Protein AF-A0A9D5H3A1-F1 (afdb_monomer)

Sequence (151 aa):
MAQSARVLLLFPLLLLAASSLTSAAAFNRSSFPPDFIFGAGSAAYQYEAGSLAGGINKKGVEFYNNLINELLAHGMKPFITLFHFDTPQGLENKYGGFLSPNIVDDYRDFAEAQQKGSIGITLATNWFKPFTNSKADLLAQQRSLDFMFGW

Solvent-accessible surface area (backbone atoms only — not comparable to full-atom values): 10325 Å² total; per-residue (Å²): 138,82,88,79,87,90,82,89,86,77,75,77,70,70,73,71,70,78,72,81,73,84,71,71,80,81,78,53,78,84,76,46,64,97,82,64,84,85,87,87,89,87,82,74,80,63,87,45,52,65,37,79,91,69,52,82,62,63,69,59,53,48,50,53,52,52,51,52,52,51,37,50,76,71,72,43,84,87,82,89,77,94,76,71,90,45,72,26,56,40,38,37,74,72,61,49,31,87,81,30,78,66,43,58,57,46,49,44,68,72,64,70,65,95,71,97,75,90,86,87,82,92,81,71,71,79,91,72,73,48,90,53,93,46,70,66,32,47,52,50,31,49,50,54,44,40,69,53,65,67,107

Mean predicted aligned error: 10.76 Å

Foldseek 3Di:
DDDDDDDDDPPPPVVVPPPPDPPVPPDDCVNDPVPDDDDDDDDDADAALLACVSPDDVVVVVVVVVVCVVCVVVVHDDDDDLDDPRFHVNCCVVPNAPVDPVNVVSSCVSVPDDDPDDDDDDADADQDDFPDPDPVSVVVSVVSCCVRPVD

Nearest PDB structures (foldseek):
  3u57-assembly1_A  TM=9.705E-01  e=2.091E-05  Rauvolfia serpentina
  2jf7-assembly1_B  TM=9.605E-01  e=3.507E-05  Rauvolfia serpentina
  2jf7-assembly1_A  TM=9.487E-01  e=3.288E-05  Rauvolfia serpentina
  1v02-assembly3_E  TM=9.949E-01  e=4.090E-04  Sorghum bicolor

Secondary structure (DSSP, 8-state):
--------SSSSSSSSSS----------GGGS-TT------------S--SGGG---HHHHHHHHHHHHHHHHTT------S-SS---HHHHHHH-GGGSTTHHHHHHHHH----SS----------PPPSSSSHHHHHHHHHHHHHHH--

pLDDT: mean 84.8, std 17.19, range [40.38, 98.5]

Structure (mmCIF, N/CA/C/O backbone):
data_AF-A0A9D5H3A1-F1
#
_entry.id   AF-A0A9D5H3A1-F1
#
loop_
_atom_site.group_PDB
_atom_site.id
_atom_site.type_symbol
_atom_site.label_atom_id
_atom_site.label_alt_id
_atom_site.label_comp_id
_atom_site.label_asym_id
_atom_site.label_entity_id
_atom_site.label_seq_id
_atom_site.pdbx_PDB_ins_code
_atom_site.Cartn_x
_atom_site.Cartn_y
_atom_site.Cartn_z
_atom_site.occupancy
_atom_site.B_iso_or_equiv
_atom_site.auth_seq_id
_atom_site.auth_comp_id
_atom_site.auth_asym_id
_atom_site.auth_atom_id
_atom_site.pdbx_PDB_model_num
ATOM 1 N N . MET A 1 1 ? 79.576 24.774 -30.744 1.00 41.47 1 MET A N 1
ATOM 2 C CA . MET A 1 1 ? 79.506 25.685 -29.580 1.00 41.47 1 MET A CA 1
ATOM 3 C C . MET A 1 1 ? 78.190 26.450 -29.646 1.00 41.47 1 MET A C 1
ATOM 5 O O . MET A 1 1 ? 77.832 26.865 -30.737 1.00 41.47 1 MET A O 1
ATOM 9 N N . ALA A 1 2 ? 77.530 26.600 -28.492 1.00 40.38 2 ALA A N 1
ATOM 10 C CA . ALA A 1 2 ? 76.310 27.371 -28.201 1.00 40.38 2 ALA A CA 1
ATOM 11 C C . ALA A 1 2 ? 74.940 26.757 -28.581 1.00 40.38 2 ALA A C 1
ATOM 13 O O . ALA A 1 2 ? 74.382 26.984 -29.650 1.00 40.38 2 ALA A O 1
ATOM 14 N N . GLN A 1 3 ? 74.384 26.026 -27.606 1.00 47.56 3 GLN A N 1
ATOM 15 C CA . GLN A 1 3 ? 72.948 25.899 -27.341 1.00 47.56 3 GLN A CA 1
ATOM 16 C C . GLN A 1 3 ? 72.361 27.278 -26.985 1.00 47.56 3 GLN A C 1
ATOM 18 O O . GLN A 1 3 ? 72.994 28.031 -26.250 1.00 47.56 3 GLN A O 1
ATOM 23 N N . SER A 1 4 ? 71.140 27.587 -27.428 1.00 42.12 4 SER A N 1
ATOM 24 C CA . SER A 1 4 ? 70.350 28.690 -26.865 1.00 42.12 4 SER A CA 1
ATOM 25 C C . SER A 1 4 ? 68.848 28.402 -26.957 1.00 42.12 4 SER A C 1
ATOM 27 O O . SER A 1 4 ? 68.243 28.428 -28.026 1.00 42.12 4 SER A O 1
ATOM 29 N N . ALA A 1 5 ? 68.305 28.045 -25.791 1.00 49.78 5 ALA A N 1
ATOM 30 C CA . ALA A 1 5 ? 66.979 28.360 -25.262 1.00 49.78 5 ALA A CA 1
ATOM 31 C C . ALA A 1 5 ? 65.778 28.392 -26.231 1.00 49.78 5 ALA A C 1
ATOM 33 O O . ALA A 1 5 ? 65.372 29.440 -26.728 1.00 49.78 5 ALA A O 1
ATOM 34 N N . ARG A 1 6 ? 65.093 27.248 -26.359 1.00 51.31 6 ARG A N 1
ATOM 35 C CA . ARG A 1 6 ? 63.665 27.186 -26.729 1.00 51.31 6 ARG A CA 1
ATOM 36 C C . ARG A 1 6 ? 62.904 26.187 -25.857 1.00 51.31 6 ARG A C 1
ATOM 38 O O . ARG A 1 6 ? 62.237 25.288 -26.349 1.00 51.31 6 ARG A O 1
ATOM 45 N N . VAL A 1 7 ? 63.020 26.336 -24.544 1.00 52.09 7 VAL A N 1
ATOM 46 C CA . VAL A 1 7 ? 62.187 25.618 -23.574 1.00 52.09 7 VAL A CA 1
ATOM 47 C C . VAL A 1 7 ? 61.807 26.637 -22.519 1.00 52.09 7 VAL A C 1
ATOM 49 O O . VAL A 1 7 ? 62.689 26.989 -21.755 1.00 52.09 7 VAL A O 1
ATOM 52 N N . LEU A 1 8 ? 60.573 27.162 -22.538 1.00 52.06 8 LEU A N 1
ATOM 53 C CA . LEU A 1 8 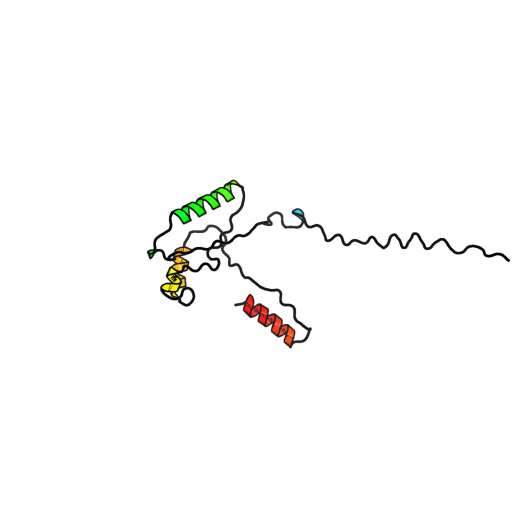? 59.855 27.757 -21.386 1.00 52.06 8 LEU A CA 1
ATOM 54 C C . LEU A 1 8 ? 58.637 28.598 -21.825 1.00 52.06 8 LEU A C 1
ATOM 56 O O . LEU A 1 8 ? 58.549 29.758 -21.468 1.00 52.06 8 LEU A O 1
ATOM 60 N N . LEU A 1 9 ? 57.671 28.054 -22.581 1.00 48.78 9 LEU A N 1
ATOM 61 C CA . LEU A 1 9 ? 56.340 28.699 -22.715 1.00 48.78 9 LEU A CA 1
ATOM 62 C C . LEU A 1 9 ? 55.172 27.708 -22.920 1.00 48.78 9 LEU A C 1
ATOM 64 O O . LEU A 1 9 ? 54.147 28.066 -23.487 1.00 48.78 9 LEU A O 1
ATOM 68 N N . LEU A 1 10 ? 55.280 26.458 -22.456 1.00 48.91 10 LEU A N 1
ATOM 69 C CA . LEU A 1 10 ? 54.174 25.484 -22.564 1.00 48.91 10 LEU A CA 1
ATOM 70 C C . LEU A 1 10 ? 53.744 24.858 -21.231 1.00 48.91 10 LEU A C 1
ATOM 72 O O . LEU A 1 10 ? 52.986 23.896 -21.231 1.00 48.91 10 LEU A O 1
ATOM 76 N N . PHE A 1 11 ? 54.184 25.407 -20.094 1.00 50.88 11 PHE A N 1
ATOM 77 C CA . PHE A 1 11 ? 53.899 24.821 -18.778 1.00 50.88 11 PHE A CA 1
ATOM 78 C C . PHE A 1 11 ? 52.868 25.524 -17.868 1.00 50.88 11 PHE A C 1
ATOM 80 O O . PHE A 1 11 ? 52.494 24.890 -16.886 1.00 50.88 11 PHE A O 1
ATOM 87 N N . PRO A 1 12 ? 52.310 26.728 -18.142 1.00 48.12 12 PRO A N 1
ATOM 88 C CA . PRO A 1 12 ? 51.196 27.219 -17.325 1.00 48.12 12 PRO A CA 1
ATOM 89 C C . PRO A 1 12 ? 49.806 26.909 -17.906 1.00 48.12 12 PRO A C 1
ATOM 91 O O . PRO A 1 12 ? 48.822 27.055 -17.190 1.00 48.12 12 PRO A O 1
ATOM 94 N N . LEU A 1 13 ? 49.679 26.446 -19.159 1.00 46.59 13 LEU A N 1
ATOM 95 C CA . LEU A 1 13 ? 48.352 26.224 -19.761 1.00 46.59 13 LEU A CA 1
ATOM 96 C C . LEU A 1 13 ? 47.760 24.832 -19.481 1.00 46.59 13 LEU A C 1
ATOM 98 O O . LEU A 1 13 ? 46.548 24.657 -19.563 1.00 46.59 13 LEU A O 1
ATOM 102 N N . LEU A 1 14 ? 48.584 23.850 -19.098 1.00 44.91 14 LEU A N 1
ATOM 103 C CA . LEU A 1 14 ? 48.113 22.486 -18.821 1.00 44.91 14 LEU A CA 1
ATOM 104 C C . LEU A 1 14 ? 47.640 22.280 -17.369 1.00 44.91 14 LEU A C 1
ATOM 106 O O . LEU A 1 14 ? 47.006 21.272 -17.078 1.00 44.91 14 LEU A O 1
ATOM 110 N N . LEU A 1 15 ? 47.899 23.234 -16.465 1.00 45.19 15 LEU A N 1
ATOM 111 C CA . LEU A 1 15 ? 47.429 23.162 -15.074 1.00 45.19 15 LEU A CA 1
ATOM 112 C C . LEU A 1 15 ? 46.060 23.831 -14.852 1.00 45.19 15 LEU A C 1
ATOM 114 O O . LEU A 1 15 ? 45.471 23.667 -13.789 1.00 45.19 15 LEU A O 1
ATOM 118 N N . LEU A 1 16 ? 45.533 24.550 -15.851 1.00 47.12 16 LEU A N 1
ATOM 119 C CA . LEU A 1 16 ? 44.219 25.206 -15.779 1.00 47.12 16 LEU A CA 1
ATOM 120 C C . LEU A 1 16 ? 43.082 24.350 -16.373 1.00 47.12 16 LEU A C 1
ATOM 122 O O . LEU A 1 16 ? 41.913 24.694 -16.235 1.00 47.12 16 LEU A O 1
ATOM 126 N N . ALA A 1 17 ? 43.405 23.219 -17.010 1.00 49.12 17 ALA A N 1
ATOM 127 C CA . ALA A 1 17 ? 42.427 22.332 -17.646 1.00 49.12 17 ALA A CA 1
ATOM 128 C C . ALA A 1 17 ? 41.978 21.148 -16.763 1.00 49.12 17 ALA A C 1
ATOM 130 O O . ALA A 1 17 ? 41.145 20.357 -17.194 1.00 49.12 17 ALA A O 1
ATOM 131 N N . ALA A 1 18 ? 42.494 21.020 -15.534 1.00 50.97 18 ALA A N 1
ATOM 132 C CA . ALA A 1 18 ? 42.190 19.894 -14.639 1.00 50.97 18 ALA A CA 1
ATOM 133 C C . ALA A 1 18 ? 41.130 20.202 -13.559 1.00 50.97 18 ALA A C 1
ATOM 135 O O . ALA A 1 18 ? 40.896 19.381 -12.677 1.00 50.97 18 ALA A O 1
ATOM 136 N N . SER A 1 19 ? 40.473 21.363 -13.614 1.00 51.16 19 SER A N 1
ATOM 137 C CA . SER A 1 19 ? 39.440 21.773 -12.648 1.00 51.16 19 SER A CA 1
ATOM 138 C C . SER A 1 19 ? 38.070 22.031 -13.287 1.00 51.16 19 SER A C 1
ATOM 140 O O . SER A 1 19 ? 37.258 22.786 -12.754 1.00 51.16 19 SER A O 1
ATOM 142 N N . SER A 1 20 ? 37.761 21.372 -14.409 1.00 49.81 20 SER A N 1
ATOM 143 C CA . SER A 1 20 ? 36.379 21.273 -14.891 1.00 49.81 20 SER A CA 1
ATOM 144 C C . SER A 1 20 ? 35.621 20.211 -14.086 1.00 49.81 20 SER A C 1
ATOM 146 O O . SER A 1 20 ? 35.599 19.030 -14.408 1.00 49.81 20 SER A O 1
ATOM 148 N N . LEU A 1 21 ? 35.056 20.694 -12.977 1.00 54.31 21 LEU A N 1
ATOM 149 C CA . LEU A 1 21 ? 33.827 20.272 -12.305 1.00 54.31 21 LEU A CA 1
ATOM 150 C C . LEU A 1 21 ? 33.341 18.831 -12.554 1.00 54.31 21 LEU A C 1
ATOM 152 O O . LEU A 1 21 ? 32.637 18.549 -13.517 1.00 54.31 21 LEU A O 1
ATOM 156 N N . THR A 1 22 ? 33.489 17.990 -11.534 1.00 52.38 22 THR A N 1
ATOM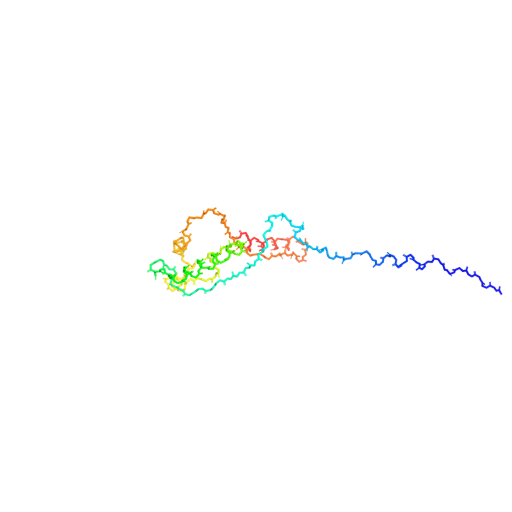 157 C CA . THR A 1 22 ? 32.380 17.122 -11.111 1.00 52.38 22 THR A CA 1
ATOM 158 C C . THR A 1 22 ? 32.039 17.438 -9.659 1.00 52.38 22 THR A C 1
ATOM 160 O O . THR A 1 22 ? 32.230 16.640 -8.749 1.00 52.38 22 THR A O 1
ATOM 163 N N . SER A 1 23 ? 31.519 18.646 -9.421 1.00 60.16 23 SER A N 1
ATOM 164 C CA . SER A 1 23 ? 30.615 18.798 -8.284 1.00 60.16 23 SER A CA 1
ATOM 165 C C . SER A 1 23 ? 29.363 18.029 -8.684 1.00 60.16 23 SER A C 1
ATOM 167 O O . SER A 1 23 ? 28.641 18.469 -9.581 1.00 60.16 23 SER A O 1
ATOM 169 N N . ALA A 1 24 ? 29.148 16.839 -8.115 1.00 64.19 24 ALA A N 1
ATOM 170 C CA . ALA A 1 24 ? 27.816 16.253 -8.130 1.00 64.19 24 ALA A CA 1
ATOM 171 C C . ALA A 1 24 ? 26.893 17.354 -7.608 1.00 64.19 24 ALA A C 1
ATOM 173 O O . ALA A 1 24 ? 27.126 17.839 -6.501 1.00 64.19 24 ALA A O 1
ATOM 174 N N . ALA A 1 25 ? 25.968 17.839 -8.442 1.00 67.38 25 ALA A N 1
ATOM 175 C CA . ALA A 1 25 ? 25.145 18.989 -8.099 1.00 67.38 25 ALA A CA 1
ATOM 176 C C . ALA A 1 25 ? 24.564 18.761 -6.700 1.00 67.38 25 ALA A C 1
ATOM 178 O O . ALA A 1 25 ? 23.810 17.814 -6.483 1.00 67.38 25 ALA A O 1
ATOM 179 N N . ALA A 1 26 ? 25.004 19.565 -5.731 1.00 80.75 26 ALA A N 1
ATOM 180 C CA . ALA A 1 26 ? 24.569 19.417 -4.356 1.00 80.75 26 ALA A CA 1
ATOM 181 C C . ALA A 1 26 ? 23.106 19.860 -4.300 1.00 80.75 26 ALA A C 1
ATOM 183 O O . ALA A 1 26 ? 22.805 21.055 -4.266 1.00 80.75 26 ALA A O 1
ATOM 184 N N . PHE A 1 27 ? 22.195 18.893 -4.370 1.00 89.56 27 PHE A N 1
ATOM 185 C CA . PHE A 1 27 ? 20.769 19.156 -4.268 1.00 89.56 27 PHE A CA 1
ATOM 186 C C . PHE A 1 27 ? 20.440 19.676 -2.869 1.00 89.56 27 PHE A C 1
ATOM 188 O O . PHE A 1 27 ? 20.960 19.192 -1.863 1.00 89.56 27 PHE A O 1
ATOM 195 N N . ASN A 1 28 ? 19.559 20.668 -2.802 1.00 92.25 28 ASN A N 1
ATOM 196 C CA . ASN A 1 28 ? 19.052 21.217 -1.550 1.00 92.25 28 ASN A CA 1
ATOM 197 C C . ASN A 1 28 ? 17.536 21.466 -1.664 1.00 92.25 28 ASN A C 1
ATOM 199 O O . ASN A 1 28 ? 16.929 21.151 -2.685 1.00 92.25 28 ASN A O 1
ATOM 203 N N . ARG A 1 29 ? 16.900 22.019 -0.622 1.00 93.44 29 ARG A N 1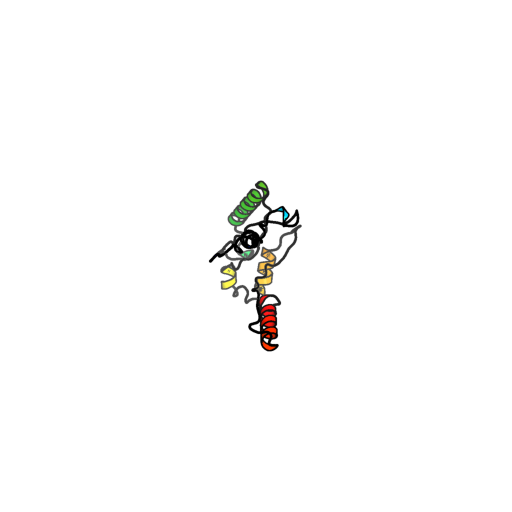
ATOM 204 C CA . ARG A 1 29 ? 15.439 22.231 -0.597 1.00 93.44 29 ARG A CA 1
ATOM 205 C C . ARG A 1 29 ? 14.921 23.092 -1.759 1.00 93.44 29 ARG A C 1
ATOM 207 O O . ARG A 1 29 ? 13.815 22.838 -2.213 1.00 93.44 29 ARG A O 1
ATOM 214 N N . SER A 1 30 ? 15.699 24.053 -2.268 1.00 95.25 30 SER A N 1
ATOM 215 C CA . SER A 1 30 ? 15.300 24.888 -3.413 1.00 95.25 30 SER A CA 1
ATOM 216 C C . SER A 1 30 ? 15.430 24.186 -4.766 1.00 95.25 30 SER A C 1
ATOM 218 O O . SER A 1 30 ? 14.969 24.713 -5.774 1.00 95.25 30 SER A O 1
ATOM 220 N N . SER A 1 31 ? 16.033 22.993 -4.805 1.00 95.94 31 SER A N 1
ATOM 221 C CA . SER A 1 31 ? 16.082 22.149 -6.004 1.00 95.94 31 SER A CA 1
ATOM 222 C C . SER A 1 31 ? 14.756 21.431 -6.291 1.00 95.94 31 SER A C 1
ATOM 224 O O . SER A 1 31 ? 14.632 20.798 -7.335 1.00 95.94 31 SER A O 1
ATOM 226 N N . PHE A 1 32 ? 13.781 21.513 -5.382 1.00 96.56 32 PHE A N 1
ATOM 227 C CA . PHE A 1 32 ? 12.474 20.867 -5.484 1.00 96.56 32 PHE A CA 1
ATOM 228 C C . PHE A 1 32 ? 11.354 21.922 -5.492 1.00 96.56 32 PHE A C 1
ATOM 230 O O . PHE A 1 32 ? 11.583 23.051 -5.046 1.00 96.56 32 PHE A O 1
ATOM 237 N N . PRO A 1 33 ? 10.141 21.585 -5.977 1.00 97.69 33 PRO A N 1
ATOM 238 C CA . PRO A 1 33 ? 8.977 22.459 -5.852 1.00 97.69 33 PRO A CA 1
ATOM 239 C C . PRO A 1 33 ? 8.756 22.936 -4.401 1.00 97.69 33 PRO A C 1
ATOM 241 O O . PRO A 1 33 ? 9.038 22.173 -3.472 1.00 97.69 33 PRO A O 1
ATOM 244 N N . PRO A 1 34 ? 8.246 24.163 -4.171 1.00 95.62 34 PRO A N 1
ATOM 245 C CA . PRO A 1 34 ? 8.077 24.720 -2.821 1.00 95.62 34 PRO A CA 1
ATOM 246 C C . PRO A 1 34 ? 7.221 23.873 -1.868 1.00 95.62 34 PRO A C 1
ATOM 248 O O . PRO A 1 34 ? 7.371 23.966 -0.653 1.00 95.62 34 PRO A O 1
ATOM 251 N N . ASP A 1 35 ? 6.327 23.055 -2.415 1.00 94.38 35 ASP A N 1
ATOM 252 C CA . ASP A 1 35 ? 5.399 22.163 -1.722 1.00 94.38 35 ASP A CA 1
ATOM 253 C C . ASP A 1 35 ? 5.870 20.697 -1.687 1.00 94.38 35 ASP A C 1
ATOM 255 O O . ASP A 1 35 ? 5.122 19.812 -1.266 1.00 94.38 35 ASP A O 1
ATOM 259 N N . PHE A 1 36 ? 7.112 20.421 -2.101 1.00 96.38 36 PHE A N 1
ATOM 260 C CA . PHE A 1 36 ? 7.665 19.072 -2.093 1.00 96.38 36 PHE A CA 1
ATOM 261 C C . PHE A 1 36 ? 7.714 18.495 -0.672 1.00 96.38 36 PHE A C 1
ATOM 263 O O . PHE A 1 36 ? 8.310 19.062 0.251 1.00 96.38 36 PHE A O 1
ATOM 270 N N . ILE A 1 37 ? 7.120 17.314 -0.508 1.00 94.62 37 ILE A N 1
ATOM 271 C CA . ILE A 1 37 ? 7.029 16.628 0.778 1.00 94.62 37 ILE A CA 1
ATOM 272 C C . ILE A 1 37 ? 8.249 15.724 0.953 1.00 94.62 37 ILE A C 1
ATOM 274 O O . ILE A 1 37 ? 8.420 14.736 0.244 1.00 94.62 37 ILE A O 1
ATOM 278 N N . PHE A 1 38 ? 9.078 16.046 1.943 1.00 95.88 38 PHE A N 1
ATOM 279 C CA . PHE A 1 38 ? 10.120 15.151 2.443 1.00 95.88 38 PHE A CA 1
ATOM 280 C C . PHE A 1 38 ? 9.561 14.369 3.629 1.00 95.88 38 PHE A C 1
ATOM 282 O O . PHE A 1 38 ? 9.016 14.974 4.551 1.00 95.88 38 PHE A O 1
ATOM 289 N N . GLY A 1 39 ? 9.709 13.046 3.623 1.00 94.69 39 GLY A N 1
ATOM 290 C CA . GLY A 1 39 ? 9.146 12.186 4.660 1.00 94.69 39 GLY A CA 1
ATOM 291 C C . GLY A 1 39 ? 10.002 10.964 4.961 1.00 94.69 39 GLY A C 1
ATOM 292 O O . GLY A 1 39 ? 11.025 10.723 4.321 1.00 94.69 39 GLY A O 1
ATOM 293 N N . ALA A 1 40 ? 9.550 10.196 5.944 1.00 94.31 40 ALA A N 1
ATOM 294 C CA . ALA A 1 40 ? 10.064 8.882 6.302 1.00 94.31 40 ALA A CA 1
ATOM 295 C C . ALA A 1 40 ? 8.889 7.896 6.366 1.00 94.31 40 ALA A C 1
ATOM 297 O O . ALA A 1 40 ? 7.759 8.305 6.634 1.00 94.31 40 ALA A O 1
ATOM 298 N N . GLY A 1 41 ? 9.154 6.616 6.106 1.00 90.31 41 GLY A N 1
ATOM 299 C CA . GLY A 1 41 ? 8.151 5.552 6.139 1.00 90.31 41 GLY A CA 1
ATOM 300 C C . GLY A 1 41 ? 8.456 4.515 7.216 1.00 90.31 41 GLY A C 1
ATOM 301 O O . GLY A 1 41 ? 9.618 4.208 7.478 1.00 90.31 41 GLY A O 1
ATOM 302 N N . SER A 1 42 ? 7.406 3.965 7.814 1.00 91.25 42 SER A N 1
ATOM 303 C CA . SER A 1 42 ? 7.452 2.800 8.698 1.00 91.25 42 SER A CA 1
ATOM 304 C C . SER A 1 42 ? 6.273 1.872 8.385 1.00 91.25 42 SER A C 1
ATOM 306 O O . SER A 1 42 ? 5.372 2.233 7.626 1.00 91.25 42 SER A O 1
ATOM 308 N N . ALA A 1 43 ? 6.298 0.665 8.944 1.00 86.62 43 ALA A N 1
ATOM 309 C CA . ALA A 1 43 ? 5.248 -0.334 8.787 1.00 86.62 43 ALA A CA 1
ATOM 310 C C . ALA A 1 43 ? 4.899 -0.940 10.148 1.00 86.62 43 ALA A C 1
ATOM 312 O O . ALA A 1 43 ? 5.761 -1.034 11.027 1.00 86.62 43 ALA A O 1
ATOM 313 N N . ALA A 1 44 ? 3.642 -1.343 10.309 1.00 83.81 44 ALA A N 1
ATOM 314 C CA . ALA A 1 44 ? 3.191 -2.137 11.443 1.00 83.81 44 ALA A CA 1
ATOM 315 C C . ALA A 1 44 ? 3.173 -3.626 11.069 1.00 83.81 44 ALA A C 1
ATOM 317 O O . ALA A 1 44 ? 3.239 -3.986 9.896 1.00 83.81 44 ALA A O 1
ATOM 318 N N . TYR A 1 45 ? 3.088 -4.483 12.084 1.00 73.06 45 TYR A N 1
ATOM 319 C CA . TYR A 1 45 ? 2.791 -5.898 11.908 1.00 73.06 45 TYR A CA 1
ATOM 320 C C . TYR A 1 45 ? 1.785 -6.302 12.983 1.00 73.06 45 TYR A C 1
ATOM 322 O O . TYR A 1 45 ? 2.081 -6.189 14.177 1.00 73.06 45 TYR A O 1
ATOM 330 N N . GLN A 1 46 ? 0.580 -6.698 12.574 1.00 68.19 46 GLN A N 1
ATOM 331 C CA . GLN A 1 46 ? -0.521 -7.001 13.488 1.00 68.19 46 GLN A CA 1
ATOM 332 C C . GLN A 1 46 ? -0.839 -8.500 13.517 1.00 68.19 46 GLN A C 1
ATOM 334 O O . GLN A 1 46 ? -0.656 -9.220 12.540 1.00 68.19 46 GLN A O 1
ATOM 339 N N . TYR A 1 47 ? -1.344 -8.971 14.659 1.00 59.69 47 TYR A N 1
ATOM 340 C CA . TYR A 1 47 ? -1.833 -10.337 14.835 1.00 59.69 47 TYR A CA 1
ATOM 341 C C . TYR A 1 47 ? -3.194 -10.288 15.532 1.00 59.69 47 TYR A C 1
ATOM 343 O O . TYR A 1 47 ? -3.267 -10.206 16.757 1.00 59.69 47 TYR A O 1
ATOM 351 N N . GLU A 1 48 ? -4.279 -10.281 14.756 1.00 69.44 48 GLU A N 1
ATOM 352 C CA . GLU A 1 48 ? -5.650 -10.187 15.277 1.00 69.44 48 GLU A CA 1
ATOM 353 C C . GLU A 1 48 ? -6.641 -11.043 14.461 1.00 69.44 48 GLU A C 1
ATOM 355 O O . GLU A 1 48 ? -6.291 -11.673 13.459 1.00 69.44 48 GLU A O 1
ATOM 360 N N . ALA A 1 49 ? -7.901 -11.086 14.913 1.00 74.31 49 ALA A N 1
ATOM 361 C CA . ALA A 1 49 ? -8.981 -11.822 14.255 1.00 74.31 49 ALA A CA 1
ATOM 362 C C . ALA A 1 49 ? -9.397 -11.209 12.903 1.00 74.31 49 ALA A C 1
ATOM 364 O O . ALA A 1 49 ? -9.845 -11.939 12.022 1.00 74.31 49 ALA A O 1
ATOM 365 N N . GLY A 1 50 ? -9.245 -9.888 12.742 1.00 77.06 50 GLY A N 1
ATOM 366 C CA . GLY A 1 50 ? -9.376 -9.199 11.454 1.00 77.06 50 GLY A CA 1
ATOM 367 C C . GLY A 1 50 ? -10.784 -8.916 10.943 1.00 77.06 50 GLY A C 1
ATOM 368 O O . GLY A 1 50 ? -10.909 -8.500 9.804 1.00 77.06 50 GLY A O 1
ATOM 369 N N . SER A 1 51 ? -11.835 -9.138 11.735 1.00 80.75 51 SER A N 1
ATOM 370 C CA . SER A 1 51 ? -13.215 -8.824 11.327 1.00 80.75 51 SER A CA 1
ATOM 371 C C . SER A 1 51 ? -13.945 -8.037 12.408 1.00 80.75 51 SER A C 1
ATOM 373 O O . SER A 1 51 ? -13.669 -8.215 13.597 1.00 80.75 51 SER A O 1
ATOM 375 N N . LEU A 1 52 ? -14.933 -7.224 12.013 1.00 81.06 52 LEU A N 1
ATOM 376 C CA . LEU A 1 52 ? -15.784 -6.483 12.954 1.00 81.06 52 LEU A CA 1
ATOM 377 C C . LEU A 1 52 ? -16.504 -7.411 13.944 1.00 81.06 52 LEU A C 1
ATOM 379 O O . LEU A 1 52 ? -16.665 -7.066 15.114 1.00 81.06 52 LEU A O 1
ATOM 383 N N . ALA A 1 53 ? -16.871 -8.619 13.506 1.00 80.12 53 ALA A N 1
ATOM 384 C CA . ALA A 1 53 ? -17.456 -9.651 14.363 1.00 80.12 53 ALA A CA 1
ATOM 385 C C . ALA A 1 53 ? -16.498 -10.127 15.473 1.00 80.12 53 ALA A C 1
ATOM 387 O O . ALA A 1 53 ? -16.951 -10.534 16.541 1.00 80.12 53 ALA A O 1
ATOM 388 N N . GLY A 1 54 ? -15.182 -10.052 15.242 1.00 80.38 54 GLY A N 1
ATOM 389 C CA . GLY A 1 54 ? -14.147 -10.319 16.247 1.00 80.38 54 GLY A CA 1
ATOM 390 C C . GLY A 1 54 ? -13.981 -9.201 17.283 1.00 80.38 54 GLY A C 1
ATOM 391 O O . GLY A 1 54 ? -13.268 -9.389 18.268 1.00 80.38 54 GLY A O 1
ATOM 392 N N . GLY A 1 55 ? -14.662 -8.066 17.093 1.00 86.25 55 GLY A N 1
ATOM 393 C CA . GLY A 1 55 ? -14.583 -6.888 17.948 1.00 86.25 55 GLY A CA 1
ATOM 394 C C . GLY A 1 55 ? -13.425 -5.950 17.595 1.00 86.25 55 GLY A C 1
ATOM 395 O O . GLY A 1 55 ? -12.454 -6.326 16.947 1.00 86.25 55 GLY A O 1
ATOM 396 N N . ILE A 1 56 ? -13.535 -4.698 18.046 1.00 88.38 56 ILE A N 1
ATOM 397 C CA . ILE A 1 56 ? -12.528 -3.651 17.820 1.00 88.38 56 ILE A CA 1
ATOM 398 C C . ILE A 1 56 ? -11.566 -3.590 19.010 1.00 88.38 56 ILE A C 1
ATOM 400 O O . ILE A 1 56 ? -11.990 -3.383 20.155 1.00 88.38 56 ILE A O 1
ATOM 404 N N . ASN A 1 57 ? -10.261 -3.679 18.742 1.00 89.69 57 ASN A N 1
ATOM 405 C CA . ASN A 1 57 ? -9.228 -3.450 19.747 1.00 89.69 57 ASN A CA 1
ATOM 406 C C . ASN A 1 57 ? -9.104 -1.952 20.084 1.00 89.69 57 ASN A C 1
ATOM 408 O O . ASN A 1 57 ? -8.347 -1.201 19.465 1.00 89.69 57 ASN A O 1
ATOM 412 N N . LYS A 1 58 ? -9.824 -1.516 21.124 1.00 92.81 58 LYS A N 1
ATOM 413 C CA . LYS A 1 58 ? -9.833 -0.116 21.589 1.00 92.81 58 LYS A CA 1
ATOM 414 C C . LYS A 1 58 ? -8.443 0.426 21.946 1.00 92.81 58 LYS A C 1
ATOM 416 O O . LYS A 1 58 ? -8.197 1.605 21.723 1.00 92.81 58 LYS A O 1
ATOM 421 N N . LYS A 1 59 ? -7.533 -0.417 22.454 1.00 92.94 59 LYS A N 1
ATOM 422 C CA . LYS A 1 59 ? -6.156 0.001 22.784 1.00 92.94 59 LYS A CA 1
ATOM 423 C C . LYS A 1 59 ? -5.335 0.288 21.526 1.00 92.94 59 LYS A C 1
ATOM 425 O O . LYS A 1 59 ? -4.542 1.221 21.521 1.00 92.94 59 LYS A O 1
ATOM 430 N N . GLY A 1 60 ? -5.547 -0.488 20.461 1.00 90.25 60 GLY A N 1
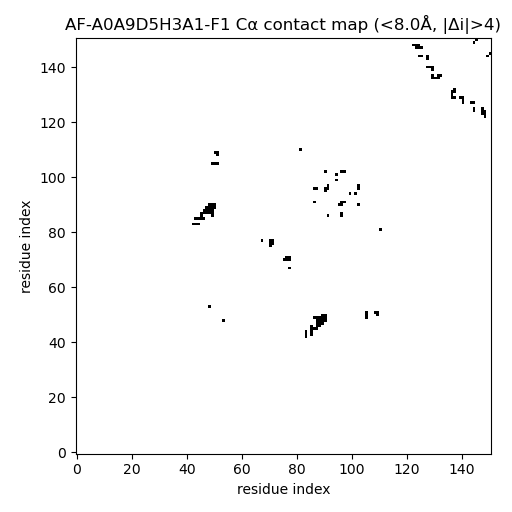ATOM 431 C CA . GLY A 1 60 ? -4.943 -0.225 19.153 1.00 90.25 60 GLY A CA 1
ATOM 432 C C . GLY A 1 60 ? -5.430 1.100 18.565 1.00 90.25 60 GLY A C 1
ATOM 433 O O . GLY A 1 60 ? -4.624 1.920 18.134 1.00 90.25 60 GLY A O 1
ATOM 434 N N . VAL A 1 61 ? -6.740 1.359 18.639 1.00 91.62 61 VAL A N 1
ATOM 435 C CA . VAL A 1 61 ? -7.333 2.641 18.215 1.00 91.62 61 VAL A CA 1
ATOM 436 C C . VAL A 1 61 ? -6.749 3.817 19.005 1.00 91.62 61 VAL A C 1
ATOM 438 O O . VAL A 1 61 ? -6.363 4.825 18.419 1.00 91.62 61 VAL A O 1
ATOM 441 N N . GLU A 1 62 ? -6.645 3.690 20.329 1.00 95.88 62 GLU A N 1
ATOM 442 C CA . GLU A 1 62 ? -6.044 4.714 21.190 1.00 95.88 62 GLU A CA 1
ATOM 443 C C . GLU A 1 62 ? -4.574 4.977 20.836 1.00 95.88 62 GLU A C 1
ATOM 445 O O . GLU A 1 62 ? -4.169 6.132 20.718 1.00 95.88 62 GLU A O 1
ATOM 450 N N . PHE A 1 63 ? -3.791 3.922 20.594 1.00 94.88 63 PHE A N 1
ATOM 451 C CA . PHE A 1 63 ? -2.401 4.043 20.164 1.00 94.88 63 PHE A CA 1
ATOM 452 C C . PHE A 1 63 ? -2.264 4.866 18.874 1.00 94.88 63 PHE A C 1
ATOM 454 O O . PHE A 1 63 ? -1.500 5.833 18.848 1.00 94.88 63 PHE A O 1
ATOM 461 N N . TYR A 1 64 ? -3.025 4.532 17.825 1.00 94.06 64 TYR A N 1
ATOM 462 C CA . TYR A 1 64 ? -2.946 5.254 16.552 1.00 94.06 64 TYR A CA 1
ATOM 463 C C . TYR A 1 64 ? -3.471 6.690 16.656 1.00 94.06 64 TYR A C 1
ATOM 465 O O . TYR A 1 64 ? -2.877 7.587 16.061 1.00 94.06 64 TYR A O 1
ATOM 473 N N . ASN A 1 65 ? -4.514 6.941 17.454 1.00 96.12 65 ASN A N 1
ATOM 474 C CA . ASN A 1 65 ? -4.983 8.302 17.728 1.00 96.12 65 ASN A CA 1
ATOM 475 C C . ASN A 1 65 ? -3.894 9.148 18.397 1.00 96.12 65 ASN A C 1
ATOM 477 O O . ASN A 1 65 ? -3.633 10.267 17.960 1.00 96.12 65 ASN A O 1
ATOM 481 N N . ASN A 1 66 ? -3.229 8.612 19.423 1.00 97.88 66 ASN A N 1
ATOM 482 C CA . ASN A 1 66 ? -2.156 9.317 20.122 1.00 97.88 66 ASN A CA 1
ATOM 483 C C . ASN A 1 66 ? -0.971 9.591 19.190 1.00 97.88 66 ASN A C 1
ATOM 485 O O . ASN A 1 66 ? -0.474 10.713 19.157 1.00 97.88 66 ASN A O 1
ATOM 489 N N . LEU A 1 67 ? -0.570 8.606 18.378 1.00 96.44 67 LEU A N 1
ATOM 490 C CA . LEU A 1 67 ? 0.492 8.774 17.386 1.00 96.44 67 LEU A CA 1
ATOM 491 C C . LEU A 1 67 ? 0.152 9.869 16.365 1.00 96.44 67 LEU A C 1
ATOM 493 O O . LEU A 1 67 ? 0.967 10.752 16.120 1.00 96.44 67 LEU A O 1
ATOM 497 N N . ILE A 1 68 ? -1.046 9.835 15.777 1.00 95.31 68 ILE A N 1
ATOM 498 C CA . ILE A 1 68 ? -1.480 10.830 14.786 1.00 95.31 68 ILE A CA 1
ATOM 499 C C . ILE A 1 68 ? -1.518 12.228 15.408 1.00 95.31 68 ILE A C 1
ATOM 501 O O . ILE A 1 68 ? -1.015 13.175 14.805 1.00 95.31 68 ILE A O 1
ATOM 505 N N . ASN A 1 69 ? -2.074 12.358 16.613 1.00 97.81 69 ASN A N 1
ATOM 506 C CA . ASN A 1 69 ? -2.143 13.636 17.315 1.00 97.81 69 ASN A CA 1
ATOM 507 C C . ASN A 1 69 ? -0.748 14.203 17.602 1.00 97.81 69 ASN A C 1
ATOM 509 O O . ASN A 1 69 ? -0.523 15.390 17.375 1.00 97.81 69 ASN A O 1
ATOM 513 N N . GLU A 1 70 ? 0.194 13.362 18.029 1.00 98.12 70 GLU A N 1
ATOM 514 C CA . GLU A 1 70 ? 1.576 13.771 18.283 1.00 98.12 70 GLU A CA 1
ATOM 515 C C . GLU A 1 70 ? 2.279 14.226 16.994 1.00 98.12 70 GLU A C 1
ATOM 517 O O . GLU A 1 70 ? 2.915 15.280 16.959 1.00 98.12 70 GLU A O 1
ATOM 522 N N . LEU A 1 71 ? 2.109 13.487 15.890 1.00 97.12 71 LEU A N 1
ATOM 523 C CA . LEU A 1 71 ? 2.658 13.881 14.588 1.00 97.12 71 LEU A CA 1
ATOM 524 C C . LEU A 1 71 ? 2.133 15.256 14.152 1.00 97.12 71 LEU A C 1
ATOM 526 O O . LEU A 1 71 ? 2.917 16.122 13.753 1.00 97.12 71 LEU A O 1
ATOM 530 N N . LEU A 1 72 ? 0.822 15.475 14.276 1.00 96.81 72 LEU A N 1
ATOM 531 C CA . LEU A 1 72 ? 0.185 16.747 13.942 1.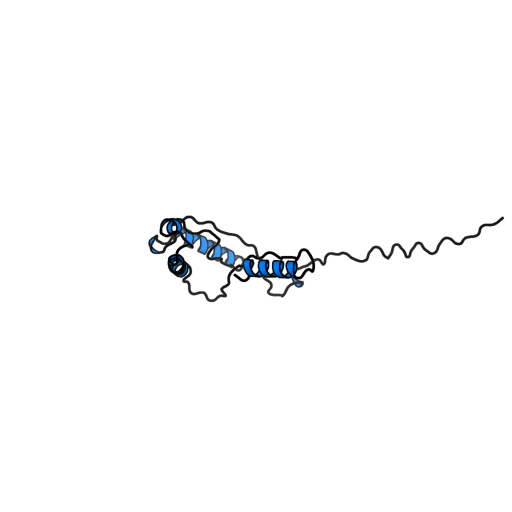00 96.81 72 LEU A CA 1
ATOM 532 C C . LEU A 1 72 ? 0.666 17.887 14.850 1.00 96.81 72 LEU A C 1
ATOM 534 O O . LEU A 1 72 ? 0.924 18.983 14.349 1.00 96.81 72 LEU A O 1
ATOM 538 N N . ALA A 1 73 ? 0.841 17.636 16.151 1.00 98.19 73 ALA A N 1
ATOM 539 C CA . ALA A 1 73 ? 1.369 18.614 17.105 1.00 98.19 73 ALA A CA 1
ATOM 540 C C . ALA A 1 73 ? 2.793 19.075 16.742 1.00 98.19 73 ALA A C 1
ATOM 542 O O . ALA A 1 73 ? 3.146 20.233 16.959 1.00 98.19 73 ALA A O 1
ATOM 543 N N . HIS A 1 74 ? 3.580 18.199 16.113 1.00 97.88 74 HIS A N 1
ATOM 544 C CA . HIS A 1 74 ? 4.920 18.495 15.605 1.00 97.88 74 HIS A CA 1
ATOM 545 C C . HIS A 1 74 ? 4.956 18.978 14.143 1.00 97.88 74 HIS A C 1
ATOM 547 O O . HIS A 1 74 ? 6.029 19.062 13.543 1.00 97.88 74 HIS A O 1
ATOM 553 N N . GLY A 1 75 ? 3.804 19.311 13.550 1.00 96.50 75 GLY A N 1
ATOM 554 C CA . GLY A 1 75 ? 3.716 19.809 12.174 1.00 96.50 75 GLY A CA 1
ATOM 555 C C . GLY A 1 75 ? 4.053 18.761 11.106 1.00 96.50 75 GLY A C 1
ATOM 556 O O . GLY A 1 75 ? 4.296 19.114 9.952 1.00 96.50 75 GLY A O 1
ATOM 557 N N . MET A 1 76 ? 4.075 17.476 11.468 1.00 96.88 76 MET A N 1
ATOM 558 C CA . MET A 1 76 ? 4.288 16.374 10.537 1.00 96.88 76 MET A CA 1
ATOM 559 C C . MET A 1 76 ? 2.951 15.928 9.951 1.00 96.88 76 MET A C 1
ATOM 561 O O . MET A 1 76 ? 1.998 15.633 10.670 1.00 96.88 76 MET A O 1
ATOM 565 N N . LYS A 1 77 ? 2.880 15.857 8.620 1.00 94.88 77 LYS A N 1
ATOM 566 C CA . LYS A 1 77 ? 1.689 15.385 7.910 1.00 94.88 77 LYS A CA 1
ATOM 567 C C . LYS A 1 77 ? 1.686 13.850 7.869 1.00 94.88 77 LYS A C 1
ATOM 569 O O . LYS A 1 77 ? 2.572 13.287 7.224 1.00 94.88 77 LYS A O 1
ATOM 574 N N . PRO A 1 78 ? 0.717 13.163 8.500 1.00 94.75 78 PRO A N 1
ATOM 575 C CA . PRO A 1 78 ? 0.641 11.709 8.446 1.00 94.75 78 PRO A CA 1
ATOM 576 C C . PRO A 1 78 ? 0.154 11.226 7.072 1.00 94.75 78 PRO A C 1
ATOM 578 O O . PRO A 1 78 ? -0.775 11.788 6.491 1.00 94.75 78 PRO A O 1
ATOM 581 N N . PHE A 1 79 ? 0.768 10.149 6.586 1.00 94.19 79 PHE A N 1
ATOM 582 C CA . PHE A 1 79 ? 0.336 9.383 5.417 1.00 94.19 79 PHE A CA 1
ATOM 583 C C . PHE A 1 79 ? 0.103 7.947 5.873 1.00 94.19 79 PHE A C 1
ATOM 585 O O . PHE A 1 79 ? 1.033 7.288 6.334 1.00 94.19 79 PHE A O 1
ATOM 592 N N . ILE A 1 80 ? -1.144 7.487 5.801 1.00 92.44 80 ILE A N 1
ATOM 593 C CA . ILE A 1 80 ? -1.558 6.219 6.404 1.00 92.44 80 ILE A CA 1
ATOM 594 C C . ILE A 1 80 ? -1.675 5.147 5.324 1.00 92.44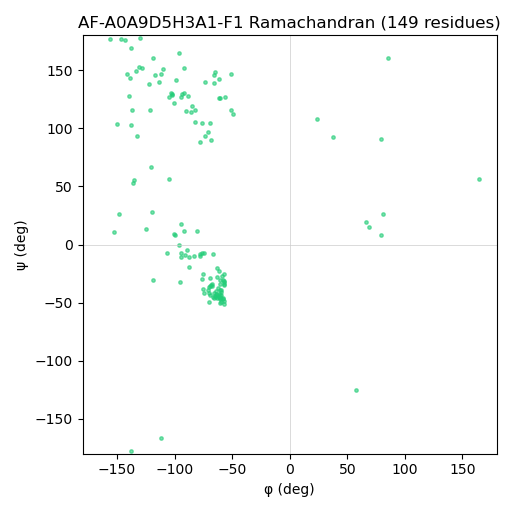 80 ILE A C 1
ATOM 596 O O . ILE A 1 80 ? -2.344 5.348 4.313 1.00 92.44 80 ILE A O 1
ATOM 600 N N . THR A 1 81 ? -1.033 4.005 5.562 1.00 92.69 81 THR A N 1
ATOM 601 C CA . THR A 1 81 ? -1.213 2.784 4.771 1.00 92.69 81 THR A CA 1
ATOM 602 C C . THR A 1 81 ? -2.150 1.864 5.539 1.00 92.69 81 THR A C 1
ATOM 604 O O . THR A 1 81 ? -1.861 1.535 6.685 1.00 92.69 81 THR A O 1
ATOM 607 N N . LEU A 1 82 ? -3.272 1.478 4.928 1.00 92.12 82 LEU A N 1
ATOM 608 C CA . LEU A 1 82 ? -4.279 0.634 5.580 1.00 92.12 82 LEU A CA 1
ATOM 609 C C . LEU A 1 82 ? -3.861 -0.842 5.656 1.00 92.12 82 LEU A C 1
ATOM 611 O O . LEU A 1 82 ? -4.257 -1.529 6.587 1.00 92.12 82 LEU A O 1
ATOM 615 N N . PHE A 1 83 ? -3.057 -1.322 4.705 1.00 92.31 83 PHE A N 1
ATOM 616 C CA . PHE A 1 83 ? -2.586 -2.705 4.662 1.00 92.31 83 PHE A CA 1
ATOM 617 C C . PHE A 1 83 ? -1.120 -2.775 4.237 1.00 92.31 83 PHE A C 1
ATOM 619 O O . PHE A 1 83 ? -0.759 -2.215 3.199 1.00 92.31 83 PHE A O 1
ATOM 626 N N . HIS A 1 84 ? -0.286 -3.472 5.013 1.00 93.75 84 HIS A N 1
ATOM 627 C CA . HIS A 1 84 ? 1.149 -3.607 4.751 1.00 93.75 84 HIS A CA 1
ATOM 628 C C . HIS A 1 84 ? 1.610 -5.064 4.930 1.00 93.75 84 HIS A C 1
ATOM 630 O O . HIS A 1 84 ? 2.547 -5.353 5.671 1.00 93.75 84 HIS A O 1
ATOM 636 N N . PHE A 1 85 ? 0.961 -5.983 4.205 1.00 92.12 85 PHE A N 1
ATOM 637 C CA . PHE A 1 85 ? 1.259 -7.427 4.193 1.00 92.12 85 PHE A CA 1
ATOM 638 C C . PHE A 1 85 ? 0.997 -8.167 5.516 1.00 92.12 85 PHE A C 1
ATOM 640 O O . PHE A 1 85 ? 1.495 -9.271 5.730 1.00 92.12 85 PHE A O 1
ATOM 647 N N . ASP A 1 86 ? 0.190 -7.585 6.391 1.00 90.50 86 ASP A N 1
ATOM 648 C CA . ASP A 1 86 ? -0.169 -8.086 7.712 1.00 90.50 86 ASP A CA 1
ATOM 649 C C . ASP A 1 86 ? -1.595 -8.652 7.729 1.00 90.50 86 ASP A C 1
ATOM 651 O O . ASP A 1 86 ? -2.453 -8.224 8.501 1.00 90.50 86 ASP A O 1
ATOM 655 N N . THR A 1 87 ? -1.868 -9.628 6.851 1.00 92.88 87 THR A N 1
ATOM 656 C CA . THR A 1 87 ? -3.189 -10.268 6.787 1.00 92.88 87 THR A CA 1
ATOM 657 C C . THR A 1 87 ? -3.564 -10.842 8.155 1.00 92.88 87 THR A C 1
ATOM 659 O O . THR A 1 87 ? -2.802 -11.639 8.712 1.00 92.88 87 THR A O 1
ATOM 662 N N . PRO A 1 88 ? -4.740 -10.502 8.709 1.00 92.00 88 PRO A N 1
ATOM 663 C CA . PRO A 1 88 ? -5.142 -11.033 10.000 1.00 92.00 88 PRO A CA 1
ATOM 664 C C . PRO A 1 88 ? -5.244 -12.562 9.982 1.00 92.00 88 PRO A C 1
ATOM 666 O O . PRO A 1 88 ? -5.983 -13.143 9.182 1.00 92.00 88 PRO A O 1
ATOM 669 N N . GLN A 1 89 ? -4.556 -13.225 10.916 1.00 91.19 89 GLN A N 1
ATOM 670 C CA . GLN A 1 89 ? -4.520 -14.690 10.992 1.00 91.19 89 GLN A CA 1
ATOM 671 C C . GLN A 1 89 ? -5.919 -15.310 11.136 1.00 91.19 89 GLN A C 1
ATOM 673 O O . GLN A 1 89 ? -6.161 -16.421 10.664 1.00 91.19 89 GLN A O 1
ATOM 678 N N . GLY A 1 90 ? -6.859 -14.600 11.772 1.00 91.75 90 GLY A N 1
ATOM 679 C CA . GLY A 1 90 ? -8.247 -15.050 11.875 1.00 91.75 90 GLY A CA 1
ATOM 680 C C . GLY A 1 90 ? -8.924 -15.235 10.513 1.00 91.75 90 GLY A C 1
ATOM 681 O O . GLY A 1 90 ? -9.641 -16.216 10.329 1.00 91.75 90 GLY A O 1
ATOM 682 N N . LEU A 1 91 ? -8.656 -14.351 9.548 1.00 93.50 91 LEU A N 1
ATOM 683 C CA . LEU A 1 91 ? -9.213 -14.424 8.192 1.00 93.50 91 LEU A CA 1
ATOM 684 C C . LEU A 1 91 ? -8.528 -15.511 7.355 1.00 93.50 91 LEU A C 1
ATOM 686 O O . LEU A 1 91 ? -9.200 -16.250 6.632 1.00 93.50 91 LEU A O 1
ATOM 690 N N . GLU A 1 92 ? -7.211 -15.665 7.514 1.00 94.25 92 GLU A N 1
ATOM 691 C CA . GLU A 1 92 ? -6.460 -16.782 6.927 1.00 94.25 92 GLU A CA 1
ATOM 692 C C . GLU A 1 92 ? -7.031 -18.129 7.384 1.00 94.25 92 GLU A C 1
ATOM 694 O O . GLU A 1 92 ? -7.378 -18.978 6.566 1.00 94.25 92 GLU A O 1
ATOM 699 N N . ASN A 1 93 ? -7.249 -18.300 8.689 1.00 94.00 93 ASN A N 1
ATOM 700 C CA . ASN A 1 93 ? -7.813 -19.536 9.233 1.00 94.00 93 ASN A CA 1
ATOM 701 C C . ASN A 1 93 ? -9.280 -19.755 8.827 1.00 94.00 93 ASN A C 1
ATOM 703 O O . ASN A 1 93 ? -9.708 -20.898 8.674 1.00 94.00 93 ASN A O 1
ATOM 707 N N . LYS A 1 94 ? -10.067 -18.679 8.695 1.00 93.88 94 LYS A N 1
ATOM 708 C CA . LYS A 1 94 ? -11.508 -18.752 8.407 1.00 93.88 94 LYS A CA 1
ATOM 709 C C . LYS A 1 94 ? -11.794 -19.120 6.953 1.00 93.88 94 LYS A C 1
ATOM 711 O O . LYS A 1 94 ? -12.724 -19.886 6.707 1.00 93.88 94 LYS A O 1
ATOM 716 N N . TYR A 1 95 ? -11.055 -18.553 5.999 1.00 96.19 95 TYR A N 1
ATOM 717 C CA . TYR A 1 95 ? -11.331 -18.747 4.571 1.00 96.19 95 TYR A CA 1
ATOM 718 C C . TYR A 1 95 ? -10.105 -18.623 3.647 1.00 96.19 95 TYR A C 1
ATOM 720 O O . TYR A 1 95 ? -10.281 -18.565 2.432 1.00 96.19 95 TYR A O 1
ATOM 728 N N . GLY A 1 96 ? -8.878 -18.577 4.177 1.00 96.12 96 GLY A N 1
ATOM 729 C CA . GLY A 1 96 ? -7.651 -18.453 3.377 1.00 96.12 96 GLY A CA 1
ATOM 730 C C . GLY A 1 96 ? -7.319 -17.026 2.929 1.00 96.12 96 GLY A C 1
ATOM 731 O O . GLY A 1 96 ? -6.710 -16.846 1.875 1.00 96.12 96 GLY A O 1
ATOM 732 N N . GLY A 1 97 ? -7.782 -16.012 3.674 1.00 94.56 97 GLY A N 1
ATOM 733 C CA . GLY A 1 97 ? -7.383 -14.620 3.460 1.00 94.56 97 GLY A CA 1
ATOM 734 C C . GLY A 1 97 ? -7.673 -14.128 2.041 1.00 94.56 97 GLY A C 1
ATOM 735 O O . GLY A 1 97 ? -8.800 -14.230 1.552 1.00 94.56 97 GLY A O 1
ATOM 736 N N . PHE A 1 98 ? -6.647 -13.615 1.361 1.00 96.12 98 PHE A N 1
ATOM 737 C CA . PHE A 1 98 ? -6.768 -13.050 0.011 1.00 96.12 98 PHE A CA 1
ATOM 738 C C . PHE A 1 98 ? -7.120 -14.067 -1.088 1.00 96.12 98 PHE A C 1
ATOM 740 O O . PHE A 1 98 ? -7.421 -13.666 -2.210 1.00 96.12 98 PHE A O 1
ATOM 747 N N . LEU A 1 99 ? -7.121 -15.372 -0.790 1.00 97.00 99 LEU A N 1
ATOM 748 C CA . LEU A 1 99 ? -7.551 -16.408 -1.736 1.00 97.00 99 LEU A CA 1
ATOM 749 C C . LEU A 1 99 ? -9.079 -16.518 -1.859 1.00 97.00 99 LEU A C 1
ATOM 751 O O . LEU A 1 99 ? -9.573 -17.219 -2.742 1.00 97.00 99 LEU A O 1
ATOM 755 N N . SER A 1 100 ? -9.832 -15.843 -0.988 1.00 97.50 100 SER A N 1
ATOM 756 C CA . SER A 1 100 ? -11.295 -15.859 -0.972 1.00 97.50 100 SER A CA 1
ATOM 757 C C . SER A 1 100 ? -11.872 -14.489 -1.327 1.00 97.50 100 SER A C 1
ATOM 759 O O . SER A 1 100 ? -11.388 -13.481 -0.810 1.00 97.50 100 SER A O 1
ATOM 761 N N . PRO A 1 101 ? -12.964 -14.415 -2.114 1.00 97.38 101 PRO A N 1
ATOM 762 C CA . PRO A 1 101 ? -13.630 -13.145 -2.409 1.00 97.38 101 PRO A CA 1
ATOM 763 C C . PRO A 1 101 ? -14.215 -12.461 -1.163 1.00 97.38 101 PRO A C 1
ATOM 765 O O . PRO A 1 101 ? -14.409 -11.249 -1.178 1.00 97.38 101 PRO A O 1
ATOM 768 N N . ASN A 1 102 ? -14.441 -13.197 -0.068 1.00 95.62 102 ASN A N 1
ATOM 769 C CA . ASN A 1 102 ? -14.969 -12.638 1.182 1.00 95.62 102 ASN A CA 1
ATOM 770 C C . ASN A 1 102 ? -14.041 -11.573 1.797 1.00 95.62 102 ASN A C 1
ATOM 772 O O . ASN A 1 102 ? -14.514 -10.706 2.527 1.00 95.62 102 ASN A O 1
ATOM 776 N N . ILE A 1 103 ? -12.740 -11.598 1.470 1.00 95.69 103 ILE A N 1
ATOM 777 C CA . ILE A 1 103 ? -11.769 -10.594 1.931 1.00 95.69 103 ILE A CA 1
ATOM 778 C C . ILE A 1 103 ? -12.150 -9.172 1.506 1.00 95.69 103 ILE A C 1
ATOM 780 O O . ILE A 1 103 ? -11.785 -8.218 2.183 1.00 95.69 103 ILE A O 1
ATOM 784 N N . VAL A 1 104 ? -12.887 -9.023 0.398 1.00 95.31 104 VAL A N 1
ATOM 785 C CA . VAL A 1 104 ? -13.303 -7.716 -0.123 1.00 95.31 104 VAL A CA 1
ATOM 786 C C . VAL A 1 104 ? -14.262 -7.033 0.844 1.00 95.31 104 VAL A C 1
ATOM 788 O O . VAL A 1 104 ? -14.130 -5.835 1.084 1.00 95.31 104 VAL A O 1
ATOM 791 N N . ASP A 1 105 ? -15.199 -7.790 1.416 1.00 93.75 105 ASP A N 1
ATOM 792 C CA . ASP A 1 105 ? -16.170 -7.262 2.370 1.00 93.75 105 ASP A CA 1
ATOM 793 C C . ASP A 1 105 ? -15.496 -6.908 3.698 1.00 93.75 105 ASP A C 1
ATOM 795 O O . ASP A 1 105 ? -15.629 -5.777 4.156 1.00 93.75 105 ASP A O 1
ATOM 799 N N . ASP A 1 106 ? -14.694 -7.819 4.260 1.00 92.56 106 ASP A N 1
ATOM 800 C CA . ASP A 1 106 ? -13.980 -7.573 5.521 1.00 92.56 106 ASP A CA 1
ATOM 801 C C . ASP A 1 106 ? -12.981 -6.395 5.392 1.00 92.56 106 ASP A C 1
ATOM 803 O O . ASP A 1 106 ? -12.864 -5.571 6.302 1.00 92.56 106 ASP A O 1
ATOM 807 N N . TYR A 1 107 ? -12.296 -6.251 4.245 1.00 92.31 107 TYR A N 1
ATOM 808 C CA . TYR A 1 107 ? -11.400 -5.113 3.995 1.00 92.31 107 TYR A CA 1
ATOM 809 C C . TYR A 1 107 ? -12.157 -3.797 3.797 1.00 92.31 107 TYR A C 1
ATOM 811 O O . TYR A 1 107 ? -11.712 -2.758 4.286 1.00 92.31 107 TYR A O 1
ATOM 819 N N . ARG A 1 108 ? -13.305 -3.818 3.104 1.00 92.12 108 ARG A N 1
ATOM 820 C CA . ARG A 1 108 ? -14.167 -2.636 2.976 1.00 92.12 108 ARG A CA 1
ATOM 821 C C . ARG A 1 108 ? -14.631 -2.176 4.351 1.00 92.12 108 ARG A C 1
ATOM 823 O O . ARG A 1 108 ? -14.459 -1.004 4.656 1.00 92.12 108 ARG A O 1
ATOM 830 N N . ASP A 1 109 ? -15.156 -3.082 5.166 1.00 90.62 109 ASP A N 1
ATOM 831 C CA . ASP A 1 109 ? -15.671 -2.777 6.501 1.00 90.62 109 ASP A CA 1
ATOM 832 C C . ASP A 1 109 ? -14.568 -2.206 7.420 1.00 90.62 109 ASP A C 1
ATOM 834 O O . ASP A 1 109 ? -14.823 -1.322 8.237 1.00 90.62 109 ASP A O 1
ATOM 838 N N . PHE A 1 110 ? -13.319 -2.661 7.259 1.00 88.50 110 PHE A N 1
ATOM 839 C CA . PHE A 1 110 ? -12.150 -2.084 7.933 1.00 88.50 110 PHE A CA 1
ATOM 840 C C . PHE A 1 110 ? -11.783 -0.681 7.415 1.00 88.50 110 PHE A C 1
ATOM 842 O O . PHE A 1 110 ? -11.442 0.203 8.202 1.00 88.50 110 PHE A O 1
ATOM 849 N N . ALA A 1 111 ? -11.832 -0.473 6.097 1.00 88.50 111 ALA A N 1
ATOM 850 C CA . ALA A 1 111 ? -11.435 0.773 5.443 1.00 88.50 111 ALA A CA 1
ATOM 851 C C . ALA A 1 111 ? -12.535 1.851 5.434 1.00 88.50 111 ALA A C 1
ATOM 853 O O . ALA A 1 111 ? 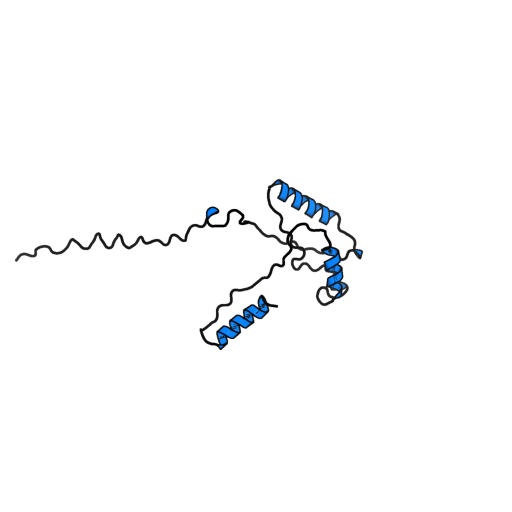-12.261 2.996 5.054 1.00 88.50 111 ALA A O 1
ATOM 854 N N . GLU A 1 112 ? -13.767 1.503 5.815 1.00 82.38 112 GLU A N 1
ATOM 855 C CA . GLU A 1 112 ? -14.935 2.377 5.742 1.00 82.38 112 GLU A CA 1
ATOM 856 C C . GLU A 1 112 ? -14.825 3.534 6.745 1.00 82.38 112 GLU A C 1
ATOM 858 O O . GLU A 1 112 ? -15.244 3.479 7.900 1.00 82.38 112 GLU A O 1
ATOM 863 N N . ALA A 1 113 ? -14.230 4.627 6.274 1.00 69.25 113 ALA A N 1
ATOM 864 C CA . ALA A 1 113 ? -14.141 5.894 6.972 1.00 69.25 113 ALA A CA 1
ATOM 865 C C . ALA A 1 113 ? -14.380 7.039 5.988 1.00 69.25 113 ALA A C 1
ATOM 867 O O . ALA A 1 113 ? -13.924 7.016 4.843 1.00 69.25 113 ALA A O 1
ATOM 868 N N . GLN A 1 114 ? -15.063 8.090 6.440 1.00 60.22 114 GLN A N 1
ATOM 869 C CA . GLN A 1 114 ? -15.258 9.277 5.619 1.00 60.22 114 GLN A CA 1
ATOM 870 C C . GLN A 1 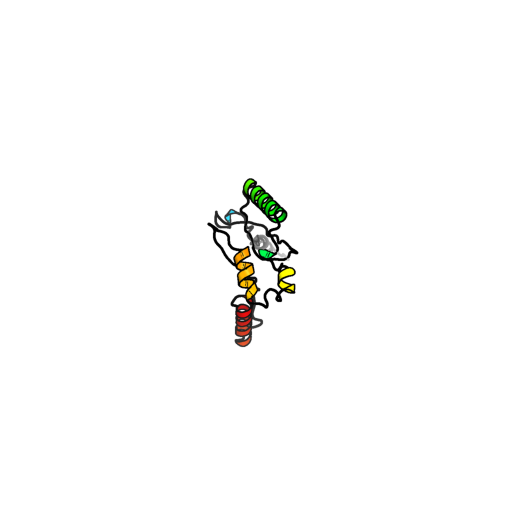114 ? -13.970 10.106 5.581 1.00 60.22 114 GLN A C 1
ATOM 872 O O . GLN A 1 114 ? -13.621 10.794 6.540 1.00 60.22 114 GLN A O 1
ATOM 877 N N . GLN A 1 115 ? -13.260 10.047 4.456 1.00 65.94 115 GLN A N 1
ATOM 878 C CA . GLN A 1 115 ? -11.989 10.740 4.261 1.00 65.94 115 GLN A CA 1
ATOM 879 C C . GLN A 1 115 ? -12.191 11.997 3.400 1.00 65.94 115 GLN A C 1
ATOM 881 O O . GLN A 1 115 ? -12.795 11.946 2.334 1.00 65.94 115 GLN A O 1
ATOM 886 N N . LYS A 1 116 ? -11.670 13.147 3.853 1.00 73.38 116 LYS A N 1
ATOM 887 C CA . LYS A 1 116 ? -11.634 14.417 3.087 1.00 73.38 116 LYS A CA 1
ATOM 888 C C . LYS A 1 116 ? -10.312 14.609 2.321 1.00 73.38 116 LYS A C 1
ATOM 890 O O . LYS A 1 116 ? -9.948 15.736 1.994 1.00 73.38 116 LYS A O 1
ATOM 895 N N . GLY A 1 117 ? -9.558 13.528 2.129 1.00 85.06 117 GLY A N 1
ATOM 896 C CA . GLY A 1 117 ? -8.220 13.535 1.538 1.00 85.06 117 GLY A CA 1
ATOM 897 C C . GLY A 1 117 ? -8.165 12.871 0.165 1.00 85.06 117 GLY A C 1
ATOM 898 O O . GLY A 1 117 ? -9.191 12.591 -0.450 1.00 85.06 117 GLY A O 1
ATOM 899 N N . SER A 1 118 ? -6.943 12.604 -0.292 1.00 89.56 118 SER A N 1
ATOM 900 C CA . SER A 1 118 ? -6.679 11.807 -1.490 1.00 89.56 118 SER A CA 1
ATOM 901 C C . SER A 1 118 ? -6.329 10.376 -1.095 1.00 89.56 118 SER A C 1
ATOM 903 O O . SER A 1 118 ? -5.597 10.170 -0.127 1.00 89.56 118 SER A O 1
ATOM 905 N N . ILE A 1 119 ? -6.808 9.409 -1.874 1.00 90.94 119 ILE A N 1
ATOM 906 C CA . ILE A 1 119 ? -6.476 7.990 -1.736 1.00 90.94 119 ILE A CA 1
ATOM 907 C C . ILE A 1 119 ? -5.643 7.530 -2.936 1.00 90.94 119 ILE A C 1
ATOM 909 O O . ILE A 1 119 ? -5.818 8.026 -4.050 1.00 90.94 119 ILE A O 1
ATOM 913 N N . GLY A 1 120 ? -4.727 6.595 -2.705 1.00 92.50 120 GLY A N 1
ATOM 914 C CA . GLY A 1 120 ? -3.893 5.981 -3.733 1.00 92.50 120 GLY A CA 1
ATOM 915 C C . GLY A 1 120 ? -3.399 4.604 -3.295 1.00 92.50 120 GLY A C 1
ATOM 916 O O . GLY A 1 120 ? -3.662 4.177 -2.172 1.00 92.50 120 GLY A O 1
ATOM 917 N N . ILE A 1 121 ? -2.677 3.926 -4.186 1.00 94.81 121 ILE A N 1
ATOM 918 C CA . ILE A 1 121 ? -2.032 2.633 -3.934 1.00 94.81 121 ILE A CA 1
ATOM 919 C C . ILE A 1 121 ? -0.526 2.755 -4.181 1.00 94.81 121 ILE A C 1
ATOM 921 O O . ILE A 1 121 ? -0.097 3.390 -5.146 1.00 94.81 121 ILE A O 1
ATOM 925 N N . THR A 1 122 ? 0.281 2.159 -3.305 1.00 94.12 122 THR A N 1
ATOM 926 C CA . THR A 1 122 ? 1.737 2.096 -3.474 1.00 94.12 122 THR A CA 1
ATOM 927 C C . THR A 1 122 ? 2.090 0.891 -4.336 1.00 94.12 122 THR A C 1
ATOM 929 O O . THR A 1 122 ? 1.899 -0.246 -3.910 1.00 94.12 122 THR A O 1
ATOM 932 N N . LEU A 1 123 ? 2.626 1.136 -5.533 1.00 94.88 123 LEU A N 1
ATOM 933 C CA . LEU A 1 123 ? 3.095 0.093 -6.446 1.00 94.88 123 LEU A CA 1
ATOM 934 C C . LEU A 1 123 ? 4.624 0.044 -6.440 1.00 94.88 123 LEU A C 1
ATOM 936 O O . LEU A 1 123 ? 5.287 1.061 -6.650 1.00 94.88 123 LEU A O 1
ATOM 940 N N . ALA A 1 124 ? 5.185 -1.141 -6.209 1.00 91.12 124 ALA A N 1
ATOM 941 C CA . ALA A 1 124 ? 6.621 -1.373 -6.300 1.00 91.12 124 ALA A CA 1
ATOM 942 C C . ALA A 1 124 ? 6.982 -1.832 -7.715 1.00 91.12 124 ALA A C 1
ATOM 944 O O . ALA A 1 124 ? 6.389 -2.768 -8.241 1.00 91.12 124 ALA A O 1
ATOM 945 N N . THR A 1 125 ? 7.984 -1.201 -8.326 1.00 94.50 125 THR A N 1
ATOM 946 C CA . THR A 1 125 ? 8.494 -1.614 -9.634 1.00 94.50 125 THR A CA 1
ATOM 947 C C . THR A 1 125 ? 10.007 -1.485 -9.696 1.00 94.50 125 THR A C 1
ATOM 949 O O . THR A 1 125 ? 10.598 -0.589 -9.090 1.00 94.50 125 THR A O 1
ATOM 952 N N . ASN A 1 126 ? 10.633 -2.392 -10.438 1.00 95.06 126 ASN A N 1
ATOM 953 C CA . ASN A 1 126 ? 12.048 -2.309 -10.755 1.00 95.06 126 ASN A CA 1
ATOM 954 C C . ASN A 1 126 ? 12.244 -1.563 -12.073 1.00 95.06 126 ASN A C 1
ATOM 956 O O . ASN A 1 126 ? 11.417 -1.631 -12.983 1.00 95.06 126 ASN A O 1
ATOM 960 N N . TRP A 1 127 ? 13.397 -0.912 -12.215 1.00 95.56 127 TRP A N 1
ATOM 961 C CA . TRP A 1 127 ? 13.808 -0.391 -13.510 1.00 95.56 127 TRP A CA 1
ATOM 962 C C . TRP A 1 127 ? 14.462 -1.492 -14.346 1.00 95.56 127 TRP A C 1
ATOM 964 O O . TRP A 1 127 ? 15.606 -1.886 -14.105 1.00 95.56 127 TRP A O 1
ATOM 974 N N . PHE A 1 128 ? 13.737 -1.986 -15.345 1.00 94.81 128 PHE A N 1
ATOM 975 C CA . PHE A 1 128 ? 14.240 -2.999 -16.265 1.00 94.81 128 PHE A CA 1
ATOM 976 C C . PHE A 1 128 ? 15.031 -2.360 -17.398 1.00 94.81 128 PHE A C 1
ATOM 978 O O . PHE A 1 128 ? 14.496 -1.585 -18.189 1.00 94.81 128 PHE A O 1
ATOM 985 N N . LYS A 1 129 ? 16.309 -2.722 -17.504 1.00 96.62 129 LYS A N 1
ATOM 986 C CA . LYS A 1 129 ? 17.165 -2.352 -18.632 1.00 96.62 129 LYS A CA 1
ATOM 987 C C . LYS A 1 129 ? 17.303 -3.555 -19.573 1.00 96.62 129 LYS A C 1
ATOM 989 O O . LYS A 1 129 ? 17.641 -4.635 -19.088 1.00 96.62 129 LYS A O 1
ATOM 994 N N . PRO A 1 130 ? 17.076 -3.401 -20.889 1.00 97.19 130 PRO A N 1
ATOM 995 C CA . PRO A 1 130 ? 17.269 -4.493 -21.835 1.00 97.19 130 PRO A CA 1
ATOM 996 C C . PRO A 1 130 ? 18.756 -4.874 -21.901 1.00 97.19 130 PRO A C 1
ATOM 998 O O . PRO A 1 130 ? 19.633 -4.015 -21.760 1.00 97.19 130 PRO A O 1
ATOM 1001 N N . PHE A 1 131 ? 19.045 -6.163 -22.097 1.00 96.75 131 PHE A N 1
ATOM 1002 C CA . PHE A 1 131 ? 20.424 -6.657 -22.145 1.00 96.75 131 PHE A CA 1
ATOM 1003 C C . PHE A 1 131 ? 21.155 -6.175 -23.410 1.00 96.75 131 PHE A C 1
ATOM 1005 O O . PHE A 1 131 ? 22.282 -5.687 -23.331 1.00 96.75 131 PHE A O 1
ATOM 1012 N N . THR A 1 132 ? 20.486 -6.235 -24.564 1.00 97.75 132 THR A N 1
ATOM 1013 C CA . THR A 1 132 ? 20.931 -5.645 -25.836 1.00 97.75 132 THR A CA 1
ATOM 1014 C C . THR A 1 132 ? 19.830 -4.799 -26.481 1.00 97.75 132 THR A C 1
ATOM 1016 O O . THR A 1 132 ? 18.698 -4.751 -26.008 1.00 97.75 132 THR A O 1
ATOM 1019 N N . ASN A 1 133 ? 20.141 -4.175 -27.621 1.00 97.69 133 ASN A N 1
ATOM 1020 C CA . ASN A 1 133 ? 19.157 -3.470 -28.452 1.00 97.69 133 ASN A CA 1
ATOM 1021 C C . ASN A 1 133 ? 18.345 -4.410 -29.365 1.00 97.69 133 ASN A C 1
ATOM 1023 O O . ASN A 1 133 ? 17.685 -3.947 -30.297 1.00 97.69 133 ASN A O 1
ATOM 1027 N N . SER A 1 134 ? 18.423 -5.729 -29.166 1.00 98.44 134 SER A N 1
ATOM 1028 C CA . SER A 1 134 ? 17.624 -6.667 -29.949 1.00 98.44 134 SER A CA 1
ATOM 1029 C C . SER A 1 134 ? 16.131 -6.471 -29.667 1.00 98.44 134 SER A C 1
ATOM 1031 O O . SER A 1 134 ? 15.715 -6.148 -28.553 1.00 98.44 134 SER A O 1
ATOM 1033 N N . LYS A 1 135 ? 15.287 -6.718 -30.676 1.00 98.38 135 LYS A N 1
ATOM 1034 C CA . LYS A 1 135 ? 13.827 -6.663 -30.504 1.00 98.38 135 LYS A CA 1
ATOM 1035 C C . LYS A 1 135 ? 13.346 -7.618 -29.403 1.00 98.38 135 LYS A C 1
ATOM 1037 O O . LYS A 1 135 ? 12.398 -7.296 -28.698 1.00 98.38 135 LYS A O 1
ATOM 1042 N N . ALA A 1 136 ? 13.990 -8.777 -29.264 1.00 98.50 136 ALA A N 1
ATOM 1043 C CA . ALA A 1 136 ? 13.645 -9.760 -28.244 1.00 98.50 136 ALA A CA 1
ATOM 1044 C C . ALA A 1 136 ? 13.861 -9.206 -26.826 1.00 98.50 136 ALA A C 1
ATOM 1046 O O . ALA A 1 136 ? 12.953 -9.298 -26.003 1.00 98.50 136 ALA A O 1
ATOM 1047 N N . ASP A 1 137 ? 15.002 -8.562 -26.571 1.00 98.38 137 ASP A N 1
ATOM 1048 C CA . ASP A 1 137 ? 15.326 -8.014 -25.248 1.00 98.38 137 ASP A CA 1
ATOM 1049 C C . ASP A 1 137 ? 14.448 -6.814 -24.886 1.00 98.38 137 ASP A C 1
ATOM 1051 O O . ASP A 1 137 ? 14.035 -6.675 -23.737 1.00 98.38 137 ASP A O 1
ATOM 1055 N N . LEU A 1 138 ? 14.098 -5.981 -25.869 1.00 98.19 138 LEU A N 1
ATOM 1056 C CA . LEU A 1 138 ? 13.155 -4.876 -25.676 1.00 98.19 138 LEU A CA 1
ATOM 1057 C C . LEU A 1 138 ? 11.750 -5.386 -25.323 1.00 98.19 138 LEU A C 1
ATOM 1059 O O . LEU A 1 138 ? 11.108 -4.865 -24.414 1.00 98.19 138 LEU A O 1
ATOM 1063 N N . LEU A 1 139 ? 11.280 -6.440 -25.998 1.00 98.25 139 LEU A N 1
ATOM 1064 C CA . LEU A 1 139 ? 9.995 -7.069 -25.679 1.00 98.25 139 LEU A CA 1
ATOM 1065 C C . LEU A 1 139 ? 10.020 -7.777 -24.320 1.00 98.25 139 LEU A C 1
ATOM 1067 O O . LEU A 1 139 ? 9.006 -7.788 -23.626 1.00 98.25 139 LEU A O 1
ATOM 1071 N N . ALA A 1 140 ? 11.152 -8.368 -23.931 1.00 97.94 140 ALA A N 1
ATOM 1072 C CA . ALA A 1 140 ? 11.321 -8.957 -22.607 1.00 97.94 140 ALA A CA 1
ATOM 1073 C C . ALA A 1 140 ? 11.273 -7.881 -21.513 1.00 97.94 140 ALA A C 1
ATOM 1075 O O . ALA A 1 140 ? 10.529 -8.038 -20.551 1.00 97.94 140 ALA A O 1
ATOM 1076 N N . GLN A 1 141 ? 11.982 -6.764 -21.702 1.00 97.69 141 GLN A N 1
ATOM 1077 C CA . GLN A 1 141 ? 11.945 -5.609 -20.803 1.00 97.69 141 GLN A CA 1
ATOM 1078 C C . GLN A 1 141 ? 10.525 -5.044 -20.656 1.00 97.69 141 GLN A C 1
ATOM 1080 O O . GLN A 1 141 ? 10.078 -4.820 -19.531 1.00 97.69 141 GLN A O 1
ATOM 1085 N N . GLN A 1 142 ? 9.803 -4.851 -21.767 1.00 97.25 142 GLN A N 1
ATOM 1086 C CA . GLN A 1 142 ? 8.416 -4.382 -21.726 1.00 97.25 142 GLN A CA 1
ATOM 1087 C C . GLN A 1 142 ? 7.525 -5.358 -20.956 1.00 97.25 142 GLN A C 1
ATOM 1089 O O . GLN A 1 142 ? 6.803 -4.948 -20.057 1.00 97.25 142 GLN A O 1
ATOM 1094 N N . ARG A 1 143 ? 7.641 -6.660 -21.234 1.00 97.69 143 ARG A N 1
ATOM 1095 C CA . ARG A 1 143 ? 6.877 -7.689 -20.523 1.00 97.69 143 ARG A CA 1
ATOM 1096 C C . ARG A 1 143 ? 7.172 -7.675 -19.022 1.00 97.69 143 ARG A C 1
ATOM 1098 O O . ARG A 1 143 ? 6.252 -7.805 -18.228 1.00 97.69 143 ARG A O 1
ATOM 1105 N N . SER A 1 144 ? 8.429 -7.502 -18.616 1.00 96.88 144 SER A N 1
ATOM 1106 C CA . SER A 1 144 ? 8.780 -7.381 -17.197 1.00 96.88 144 SER A CA 1
ATOM 1107 C C . SER A 1 144 ? 8.111 -6.175 -16.533 1.00 96.88 144 SER A C 1
ATOM 1109 O O . SER A 1 144 ? 7.637 -6.300 -15.406 1.00 96.88 144 SER A O 1
ATOM 1111 N N . LEU A 1 145 ? 8.021 -5.035 -17.228 1.00 96.44 145 LEU A N 1
ATOM 1112 C CA . LEU A 1 145 ? 7.289 -3.863 -16.740 1.00 96.44 145 LEU A CA 1
ATOM 1113 C C . LEU A 1 145 ? 5.781 -4.125 -16.659 1.00 96.44 145 L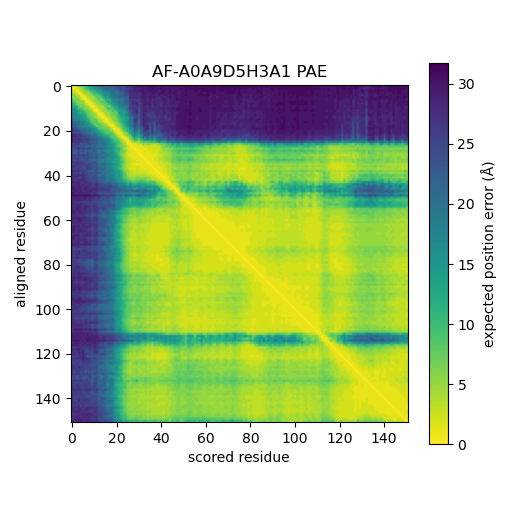EU A C 1
ATOM 1115 O O . LEU A 1 145 ? 5.177 -3.812 -15.636 1.00 96.44 145 LEU A O 1
ATOM 1119 N N . ASP A 1 146 ? 5.191 -4.741 -17.684 1.00 96.62 146 ASP A N 1
ATOM 1120 C CA . ASP A 1 146 ? 3.757 -5.045 -17.719 1.00 96.62 146 ASP A CA 1
ATOM 1121 C C . ASP A 1 146 ? 3.351 -5.950 -16.547 1.00 96.62 146 ASP A C 1
ATOM 1123 O O . ASP A 1 146 ? 2.369 -5.674 -15.872 1.00 96.62 146 ASP A O 1
ATOM 1127 N N . PHE A 1 147 ? 4.138 -6.988 -16.245 1.00 95.94 147 PHE A N 1
ATOM 1128 C CA . PHE A 1 147 ? 3.836 -7.919 -15.151 1.00 95.94 147 PHE A CA 1
ATOM 1129 C C . PHE A 1 147 ? 4.109 -7.361 -13.749 1.00 95.94 147 PHE A C 1
ATOM 1131 O O . PHE A 1 147 ? 3.521 -7.852 -12.789 1.00 95.94 147 PHE A O 1
ATOM 1138 N N . MET A 1 148 ? 5.018 -6.392 -13.599 1.00 94.62 148 MET A N 1
ATOM 1139 C CA . MET A 1 148 ? 5.341 -5.827 -12.281 1.00 94.62 148 MET A CA 1
ATOM 1140 C C . MET A 1 148 ? 4.566 -4.560 -11.942 1.00 94.62 148 MET A C 1
ATOM 1142 O O . MET A 1 148 ? 4.306 -4.313 -10.770 1.00 94.62 148 MET A O 1
ATOM 1146 N N . PHE A 1 149 ? 4.239 -3.741 -12.940 1.00 94.00 149 PHE A N 1
ATOM 1147 C CA . PHE A 1 149 ? 3.594 -2.444 -12.737 1.00 94.00 149 PHE A CA 1
ATOM 1148 C C . PHE A 1 149 ? 2.224 -2.340 -13.410 1.00 94.00 149 PHE A C 1
ATOM 1150 O O . PHE A 1 149 ? 1.371 -1.608 -12.923 1.00 94.00 149 PHE A O 1
ATOM 1157 N N . GLY A 1 150 ? 2.019 -3.036 -14.531 1.00 93.25 150 GLY A N 1
ATOM 1158 C CA . GLY A 1 150 ? 0.772 -2.973 -15.296 1.00 93.25 150 GLY A CA 1
ATOM 1159 C C . GLY A 1 150 ? -0.302 -3.982 -14.880 1.00 93.25 150 GLY A C 1
ATOM 1160 O O . GLY A 1 150 ? -1.380 -3.941 -15.472 1.00 93.25 150 GLY A O 1
ATOM 1161 N N . TRP A 1 151 ? -0.005 -4.888 -13.940 1.00 91.56 151 TRP A N 1
ATOM 1162 C CA . TRP A 1 151 ? -0.922 -5.938 -13.480 1.00 91.56 151 TRP A CA 1
ATOM 1163 C C . TRP A 1 151 ? -2.047 -5.398 -12.591 1.00 91.56 151 TRP A C 1
ATOM 1165 O O . TRP A 1 151 ? -1.759 -4.543 -11.723 1.00 91.56 151 TRP A O 1
#

Radius of gyration: 29.57 Å; Cα contacts (8 Å, |Δi|>4): 73; chains: 1; bounding box: 97×48×53 Å

InterPro domains:
  IPR001360 Glycoside hydrolase family 1 [PF00232] (54-112)
  IPR001360 Glycoside hydrolase family 1 [PTHR10353] (50-112)
  IPR017853 Glycoside hydrolase superfamily [SSF51445] (25-151)
  IPR033132 Glycosyl hydrolases family 1, N-terminal conserved site [PS00653] (36-50)

Organism: NCBI:txid325984